Protein AF-A0A9R1C8V6-F1 (afdb_monomer)

Sequence (81 aa):
MFHFTERRIEAHVCICFIAYKVYKELQRLLPSYGIHMSVDKVLKIAKTIPTVYVKLPNDKIINKTLFLTDEQGQIKPLFDM

Solvent-accessible surface area (backbone atoms only — not comparable to full-atom values): 5030 Å² total; per-residue (Å²): 135,88,74,87,46,67,71,52,54,54,51,50,5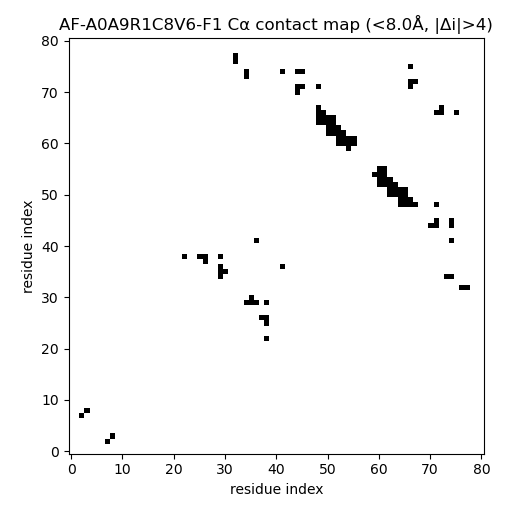2,52,52,50,51,53,53,49,49,55,53,51,52,51,54,63,46,34,60,78,72,72,35,93,68,54,61,70,58,51,53,57,45,57,73,66,53,52,71,49,77,45,77,44,97,82,75,47,75,48,76,46,77,49,70,86,46,70,72,40,54,66,53,44,75,77,72,78,114

pLDDT: mean 89.65, std 9.55, range [48.72, 97.62]

Radius of gyration: 18.57 Å; Cα contacts (8 Å, |Δi|>4): 54; chains: 1; bounding box: 44×36×44 Å

Organism: NCBI:txid2854755

Foldseek 3Di:
DDPPDVVVVVVVVVVVVVVVVVLVVVVVCCVVLVHPDHSVLLVVLVVVWDWDWDQDPVRDIDIDTDQPDVSSVSNVVVVVD

Mean predicted aligned error: 6.19 Å

Nearest PDB structures (foldseek):
  9b62-assembly1_A  TM=3.326E-01  e=2.275E-01  Homo sapiens
  5xoj-assembly1_C  TM=3.133E-01  e=1.054E+00  Saccharomyces cerevisiae S288C
  6ous-assembly1_F  TM=2.917E-01  e=4.275E+00  Human respiratory syncytial virus A2
  6ous-assembly2_J  TM=2.894E-01  e=7.286E+00  Human respiratory syncytial virus A2

Structure (mmCIF, N/CA/C/O backbone):
data_AF-A0A9R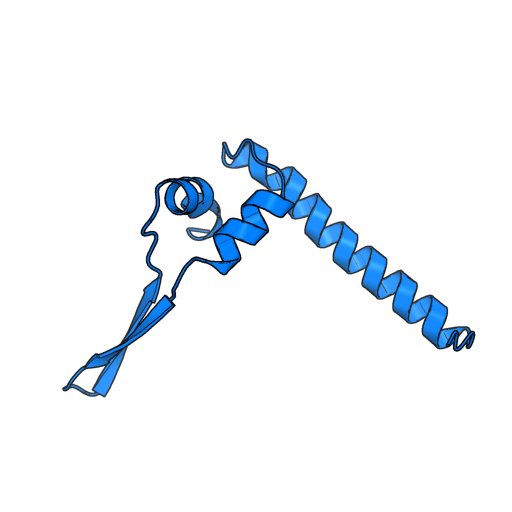1C8V6-F1
#
_entry.id   AF-A0A9R1C8V6-F1
#
loop_
_atom_site.group_PDB
_atom_site.id
_atom_site.type_symbol
_atom_site.label_atom_id
_atom_site.label_alt_id
_atom_site.label_comp_id
_atom_site.label_asym_id
_atom_site.label_entity_id
_atom_site.label_seq_id
_atom_site.pdbx_PDB_ins_code
_atom_site.Cartn_x
_atom_site.Cartn_y
_atom_site.Cartn_z
_atom_site.occupancy
_atom_site.B_iso_or_equiv
_atom_site.auth_seq_id
_atom_site.auth_comp_id
_atom_site.auth_asym_id
_atom_site.auth_atom_id
_atom_site.pdbx_PDB_model_num
ATOM 1 N N . MET A 1 1 ? 26.600 -6.971 -7.630 1.00 48.72 1 MET A N 1
ATOM 2 C CA . MET A 1 1 ? 26.962 -8.085 -8.531 1.00 48.72 1 MET A CA 1
ATOM 3 C C . MET A 1 1 ? 25.937 -8.114 -9.656 1.00 48.72 1 MET A C 1
ATOM 5 O O . MET A 1 1 ? 24.804 -8.515 -9.420 1.00 48.72 1 MET A O 1
ATOM 9 N N . PHE A 1 2 ? 26.266 -7.581 -10.832 1.00 55.34 2 PHE A N 1
ATOM 10 C CA . PHE A 1 2 ? 25.353 -7.624 -11.972 1.00 55.34 2 PHE A CA 1
ATOM 11 C C . PHE A 1 2 ? 25.525 -8.961 -12.699 1.00 55.34 2 PHE A C 1
ATOM 13 O O . PHE A 1 2 ? 26.610 -9.271 -13.182 1.00 55.34 2 PHE A O 1
ATOM 20 N N . HIS A 1 3 ? 24.460 -9.756 -12.767 1.00 52.56 3 HIS A N 1
ATOM 21 C CA . HIS A 1 3 ? 24.404 -10.944 -13.615 1.00 52.56 3 HIS A CA 1
ATOM 22 C C . HIS A 1 3 ? 23.654 -10.573 -14.899 1.00 52.56 3 HIS A C 1
ATOM 24 O O . HIS A 1 3 ? 22.429 -10.658 -14.959 1.00 52.56 3 HIS A O 1
ATOM 30 N N . PHE A 1 4 ? 24.400 -10.116 -15.906 1.00 64.50 4 PHE A N 1
ATOM 31 C CA . PHE A 1 4 ? 23.899 -9.599 -17.188 1.00 64.50 4 PHE A CA 1
ATOM 32 C C . PHE A 1 4 ? 23.492 -10.695 -18.186 1.00 64.50 4 PHE A C 1
ATOM 34 O O . PHE A 1 4 ? 23.793 -10.623 -19.371 1.00 64.50 4 PHE A O 1
ATOM 41 N N . THR A 1 5 ? 22.825 -11.749 -17.728 1.00 80.50 5 THR A N 1
ATOM 42 C CA . THR A 1 5 ? 22.194 -12.696 -18.657 1.00 80.50 5 THR A CA 1
ATOM 43 C C . THR A 1 5 ? 20.919 -12.061 -19.201 1.00 80.50 5 THR A C 1
ATOM 45 O O . THR A 1 5 ? 20.097 -11.625 -18.394 1.00 80.50 5 THR A O 1
ATOM 48 N N . GLU A 1 6 ? 20.724 -12.051 -20.521 1.00 84.94 6 GLU A N 1
ATOM 49 C CA . GLU A 1 6 ? 19.566 -11.429 -21.194 1.00 84.94 6 GLU A CA 1
ATOM 50 C C . GLU A 1 6 ? 18.231 -11.810 -20.537 1.00 84.94 6 GLU A C 1
ATOM 52 O O . GLU A 1 6 ? 17.435 -10.942 -20.185 1.00 84.94 6 GLU A O 1
ATOM 57 N N . ARG A 1 7 ? 18.063 -13.099 -20.208 1.00 86.50 7 ARG A N 1
ATOM 58 C CA . ARG A 1 7 ? 16.882 -13.623 -19.502 1.00 86.50 7 ARG A CA 1
ATOM 59 C C . ARG A 1 7 ? 16.587 -12.930 -18.165 1.00 86.50 7 ARG A C 1
ATOM 61 O O . ARG A 1 7 ? 15.428 -12.744 -17.810 1.00 86.50 7 ARG A O 1
ATOM 68 N N . ARG A 1 8 ? 17.614 -12.561 -17.389 1.00 87.69 8 ARG A N 1
ATOM 69 C CA . ARG A 1 8 ? 17.429 -11.859 -16.102 1.00 87.69 8 ARG A CA 1
ATOM 70 C C . ARG A 1 8 ? 17.083 -10.386 -16.296 1.00 87.69 8 ARG A C 1
ATOM 72 O O . ARG A 1 8 ? 16.334 -9.850 -15.486 1.00 87.69 8 ARG A O 1
ATOM 79 N N . ILE A 1 9 ? 17.611 -9.752 -17.343 1.00 89.56 9 ILE A N 1
ATOM 80 C CA . ILE A 1 9 ? 17.296 -8.359 -17.683 1.00 89.56 9 ILE A CA 1
ATOM 81 C C . ILE A 1 9 ? 15.826 -8.263 -18.094 1.00 89.56 9 ILE A C 1
ATOM 83 O O . ILE A 1 9 ? 15.090 -7.458 -17.531 1.00 89.56 9 ILE A O 1
ATOM 87 N N . GLU A 1 10 ? 15.383 -9.142 -18.992 1.00 90.06 10 GLU A N 1
ATOM 88 C CA . GLU A 1 10 ? 13.990 -9.209 -19.440 1.00 90.06 10 GLU A CA 1
ATOM 89 C C . GLU A 1 10 ? 13.027 -9.450 -18.268 1.00 90.06 10 GLU A C 1
ATOM 91 O O . GLU A 1 10 ? 12.070 -8.697 -18.079 1.00 90.06 10 GLU A O 1
ATOM 96 N N . ALA A 1 11 ? 13.324 -10.439 -17.416 1.00 93.12 11 ALA A N 1
ATOM 97 C CA . ALA A 1 11 ? 12.508 -10.729 -16.241 1.00 93.12 11 ALA A CA 1
ATOM 98 C C . ALA A 1 11 ? 12.444 -9.542 -15.263 1.00 93.12 11 ALA A C 1
ATOM 100 O O . ALA A 1 11 ? 11.368 -9.219 -14.760 1.00 93.12 11 ALA A O 1
ATOM 101 N N . HIS A 1 12 ? 13.571 -8.868 -15.006 1.00 90.94 12 HIS A N 1
ATOM 102 C CA . HIS A 1 12 ? 13.607 -7.699 -14.127 1.00 90.94 12 HIS A CA 1
ATOM 103 C C . HIS A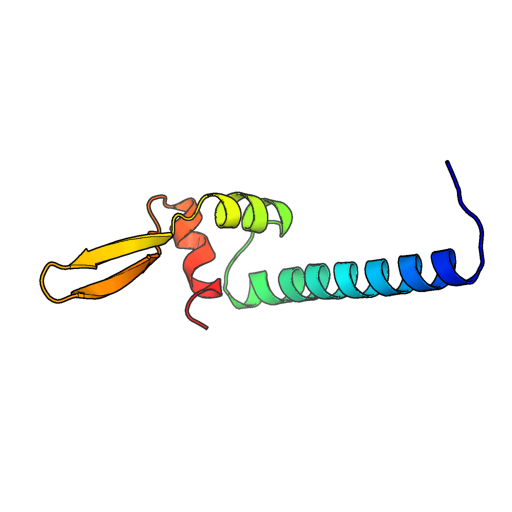 1 12 ? 12.769 -6.546 -14.685 1.00 90.94 12 HIS A C 1
ATOM 105 O O . HIS A 1 12 ? 11.959 -5.977 -13.958 1.00 90.94 12 HIS A O 1
ATOM 111 N N . VAL A 1 13 ? 12.912 -6.240 -15.977 1.00 93.88 13 VAL A N 1
ATOM 112 C CA . VAL A 1 13 ? 12.136 -5.196 -16.654 1.00 93.88 13 VAL A CA 1
ATOM 113 C C . VAL A 1 13 ? 10.639 -5.512 -16.594 1.00 93.88 13 VAL A C 1
ATOM 115 O O . VAL A 1 13 ? 9.855 -4.643 -16.217 1.00 93.88 13 VAL A O 1
ATOM 118 N N . CYS A 1 14 ? 10.243 -6.758 -16.863 1.00 95.12 14 CYS A N 1
ATOM 119 C CA . CYS A 1 14 ? 8.851 -7.201 -16.768 1.00 95.12 14 CYS A CA 1
ATOM 120 C C . CYS A 1 14 ? 8.275 -7.007 -15.353 1.00 95.12 14 CYS A C 1
ATOM 122 O O . CYS A 1 14 ? 7.230 -6.375 -15.186 1.00 95.12 14 CYS A O 1
ATOM 124 N N . ILE A 1 15 ? 8.988 -7.464 -14.317 1.00 96.31 15 ILE A N 1
ATOM 125 C CA . ILE A 1 15 ? 8.561 -7.305 -12.917 1.00 96.31 15 ILE A CA 1
ATOM 126 C C . ILE A 1 15 ? 8.476 -5.820 -12.536 1.00 96.31 15 ILE A C 1
ATOM 128 O O . ILE A 1 15 ? 7.502 -5.406 -11.906 1.00 96.31 15 ILE A O 1
ATOM 132 N N . CYS A 1 16 ? 9.449 -5.004 -12.948 1.00 96.12 16 CYS A N 1
ATOM 133 C CA . CYS A 1 16 ? 9.453 -3.563 -12.701 1.00 96.12 16 CYS A CA 1
ATOM 134 C C . CYS A 1 16 ? 8.267 -2.858 -13.370 1.00 96.12 16 CYS A C 1
ATOM 136 O O . CYS A 1 16 ? 7.623 -2.026 -12.731 1.00 96.12 16 CYS A O 1
ATOM 138 N N . PHE A 1 17 ? 7.921 -3.213 -14.611 1.00 97.25 17 PHE A N 1
ATOM 139 C CA . PHE A 1 17 ? 6.745 -2.666 -15.291 1.00 97.25 17 PHE A CA 1
ATOM 140 C C . PHE A 1 17 ? 5.444 -3.033 -14.578 1.00 97.25 17 PHE A C 1
ATOM 142 O O . PHE A 1 17 ? 4.588 -2.167 -14.394 1.00 97.25 17 PHE A O 1
ATOM 149 N N . ILE A 1 18 ? 5.299 -4.284 -14.132 1.00 97.62 18 ILE A N 1
ATOM 150 C CA . ILE A 1 18 ? 4.115 -4.725 -13.382 1.00 97.62 18 ILE A CA 1
ATOM 151 C C . ILE A 1 18 ? 4.020 -3.975 -12.050 1.00 97.62 18 ILE A C 1
ATOM 153 O O . ILE A 1 18 ? 2.964 -3.426 -11.732 1.00 97.62 18 ILE A O 1
ATOM 157 N N . ALA A 1 19 ? 5.118 -3.894 -11.295 1.00 96.94 19 ALA A N 1
ATOM 158 C CA . ALA A 1 19 ? 5.161 -3.169 -10.028 1.00 96.94 19 ALA A CA 1
ATOM 159 C C . ALA A 1 19 ? 4.807 -1.684 -10.212 1.00 96.94 19 ALA A C 1
ATOM 161 O O . ALA A 1 19 ? 3.992 -1.140 -9.464 1.00 96.94 19 ALA A O 1
ATOM 162 N N . TYR A 1 20 ? 5.356 -1.042 -11.248 1.00 97.25 20 TYR A N 1
ATOM 163 C CA . TYR A 1 20 ? 5.052 0.349 -11.567 1.00 97.25 20 TYR A CA 1
ATOM 164 C C . TYR A 1 20 ? 3.590 0.537 -11.977 1.00 97.25 20 TYR A C 1
ATOM 166 O O . TYR A 1 20 ? 2.942 1.466 -11.502 1.00 97.25 20 TYR A O 1
ATOM 174 N N . LYS A 1 21 ? 3.029 -0.371 -12.786 1.00 97.62 21 LYS A N 1
ATOM 175 C CA . LYS A 1 21 ? 1.607 -0.345 -13.148 1.00 97.62 21 LYS A CA 1
ATOM 176 C C . LYS A 1 21 ? 0.722 -0.381 -11.902 1.00 97.62 21 LYS A C 1
ATOM 178 O O . LYS A 1 21 ? -0.160 0.460 -11.774 1.00 97.62 21 LYS A O 1
ATOM 183 N N . VAL A 1 22 ? 0.965 -1.313 -10.977 1.00 96.50 22 VAL A N 1
ATOM 184 C CA . VAL A 1 22 ? 0.184 -1.428 -9.730 1.00 96.50 22 VAL A CA 1
ATOM 185 C C . VAL A 1 22 ? 0.278 -0.142 -8.905 1.00 96.50 22 VAL A C 1
ATOM 187 O O . VAL A 1 22 ? -0.745 0.372 -8.455 1.00 96.50 22 VAL A O 1
ATOM 190 N N . TYR A 1 23 ? 1.479 0.427 -8.764 1.00 96.81 23 TYR A N 1
ATOM 191 C CA . TYR A 1 23 ? 1.676 1.696 -8.059 1.00 96.81 23 TYR A CA 1
ATOM 192 C C . TYR A 1 23 ? 0.903 2.853 -8.714 1.00 96.81 23 TYR A C 1
ATOM 194 O O . TYR A 1 23 ? 0.244 3.632 -8.023 1.00 96.81 23 TYR A O 1
ATOM 202 N N . LYS A 1 24 ? 0.957 2.976 -10.046 1.00 96.50 24 LYS A N 1
ATOM 203 C CA . LYS A 1 24 ? 0.294 4.067 -10.780 1.00 96.50 24 LYS A CA 1
ATOM 204 C C . LYS A 1 24 ? -1.223 3.909 -10.828 1.00 96.50 24 LYS A C 1
ATOM 206 O O . LYS A 1 24 ? -1.919 4.917 -10.740 1.00 96.50 24 LYS A O 1
ATOM 211 N N . GLU A 1 25 ? -1.741 2.686 -10.890 1.00 95.94 25 GLU A N 1
ATOM 212 C CA . GLU A 1 25 ? -3.179 2.440 -10.749 1.00 95.94 25 GLU A CA 1
ATOM 213 C C . GLU A 1 25 ? -3.674 2.828 -9.358 1.00 95.94 25 GLU A C 1
ATOM 215 O O . GLU A 1 25 ? -4.676 3.531 -9.249 1.00 95.94 25 GLU A O 1
ATOM 220 N N . LEU A 1 26 ? -2.935 2.478 -8.300 1.00 94.81 26 LEU A N 1
ATOM 221 C CA . LEU A 1 26 ? -3.261 2.945 -6.955 1.00 94.81 26 LEU A CA 1
ATOM 222 C C . LEU A 1 26 ? -3.262 4.479 -6.901 1.00 94.81 26 LEU A C 1
ATOM 224 O O . LEU A 1 26 ? -4.241 5.062 -6.450 1.00 94.81 26 LEU A O 1
ATOM 228 N N . GLN A 1 27 ? -2.235 5.140 -7.448 1.00 95.88 27 GLN A N 1
ATOM 229 C CA . GLN A 1 27 ? -2.176 6.606 -7.534 1.00 95.88 27 GLN A CA 1
ATOM 230 C C . GLN A 1 27 ? -3.401 7.213 -8.238 1.00 95.88 27 GLN A C 1
ATOM 232 O O . GLN A 1 27 ? -3.899 8.249 -7.806 1.00 95.88 27 GLN A O 1
ATOM 237 N N . ARG A 1 28 ? -3.883 6.583 -9.315 1.00 95.12 28 ARG A N 1
ATOM 238 C CA . ARG A 1 28 ? -5.071 7.015 -10.067 1.00 95.12 28 ARG A CA 1
ATOM 239 C C . ARG A 1 28 ? -6.363 6.835 -9.263 1.00 95.12 28 ARG A C 1
ATOM 241 O O . ARG A 1 28 ? -7.280 7.642 -9.405 1.00 95.12 28 ARG A O 1
ATOM 248 N N . LEU A 1 29 ? -6.448 5.793 -8.435 1.00 94.12 29 LEU A N 1
ATOM 249 C CA . LEU A 1 29 ? -7.624 5.505 -7.615 1.00 94.12 29 LEU A CA 1
ATOM 250 C C . LEU A 1 29 ? -7.768 6.468 -6.433 1.00 94.12 29 LEU A C 1
ATOM 252 O O . LEU A 1 29 ? -8.886 6.901 -6.173 1.00 94.12 29 LEU A O 1
ATOM 256 N N . LEU A 1 30 ? -6.680 6.859 -5.756 1.00 93.69 30 LEU A N 1
ATOM 257 C CA . LEU A 1 30 ? -6.754 7.666 -4.522 1.00 93.69 30 LEU A CA 1
ATOM 258 C C . LEU A 1 30 ? -7.665 8.912 -4.627 1.00 93.69 30 LEU A C 1
ATOM 260 O O . LEU A 1 30 ? -8.543 9.056 -3.774 1.00 93.69 30 LEU A O 1
ATOM 264 N N . PRO A 1 31 ? -7.574 9.763 -5.671 1.00 92.62 31 PRO A N 1
ATOM 265 C CA . PRO A 1 31 ? -8.460 10.920 -5.806 1.00 92.62 31 PRO A CA 1
ATOM 266 C C . PRO A 1 31 ? -9.934 10.543 -5.997 1.00 92.62 31 PRO A C 1
ATOM 268 O O . PRO A 1 31 ? -10.808 11.267 -5.533 1.00 92.62 31 PRO A O 1
ATOM 271 N N . SER A 1 32 ? -10.214 9.404 -6.641 1.00 91.44 32 SER A N 1
ATOM 272 C CA . SER A 1 32 ? -11.586 8.910 -6.850 1.00 91.44 32 SER A CA 1
ATOM 273 C C . SER A 1 32 ? -12.253 8.503 -5.531 1.00 91.44 32 SER A C 1
ATOM 275 O O . SER A 1 32 ? -13.472 8.565 -5.416 1.00 91.44 32 SER A O 1
ATOM 277 N N . TYR A 1 33 ? -11.450 8.143 -4.527 1.00 89.38 33 TYR A N 1
ATOM 278 C CA . TYR A 1 33 ? -11.892 7.841 -3.164 1.00 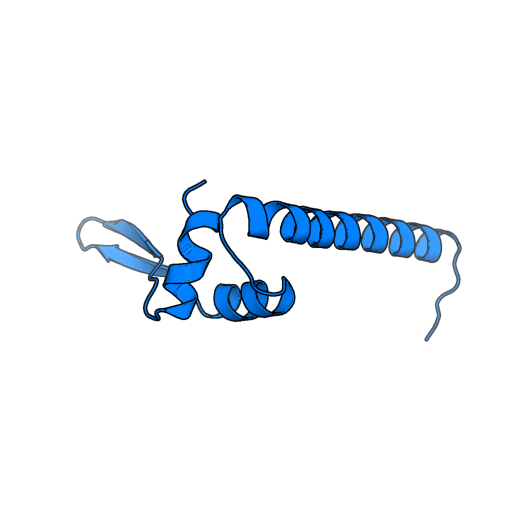89.38 33 TYR A CA 1
ATOM 279 C C . TYR A 1 33 ? -11.807 9.049 -2.213 1.00 89.38 33 TYR A C 1
ATOM 281 O O . TYR A 1 33 ? -11.981 8.889 -1.008 1.00 89.38 33 TYR A O 1
ATOM 289 N N . GLY A 1 34 ? -11.516 10.256 -2.718 1.00 90.69 34 GLY A N 1
ATOM 290 C CA . GLY A 1 34 ? -11.352 11.459 -1.889 1.00 90.69 34 GLY A CA 1
ATOM 291 C C . GLY A 1 34 ? -10.075 11.464 -1.038 1.00 90.69 34 GLY A C 1
ATOM 292 O O . GLY A 1 34 ? -9.961 12.226 -0.079 1.00 90.69 34 GLY A O 1
ATOM 293 N N . ILE A 1 35 ? -9.102 10.613 -1.372 1.00 92.62 35 ILE A N 1
ATOM 294 C CA . ILE A 1 35 ? -7.848 10.466 -0.637 1.00 92.62 35 ILE A CA 1
ATOM 295 C C . ILE A 1 35 ? -6.781 11.353 -1.292 1.00 92.62 35 ILE A C 1
ATOM 297 O O . ILE A 1 35 ? -6.226 11.030 -2.343 1.00 92.62 35 ILE A O 1
ATOM 301 N N . HIS A 1 36 ? -6.453 12.475 -0.649 1.00 89.88 36 HIS A N 1
ATOM 302 C CA . HIS A 1 36 ? -5.457 13.445 -1.128 1.00 89.88 36 HIS A CA 1
ATOM 303 C C . HIS A 1 36 ? -4.083 13.253 -0.468 1.00 89.88 36 HIS A C 1
ATOM 305 O O . HIS A 1 36 ? -3.499 14.182 0.086 1.00 89.88 36 HIS A O 1
ATOM 311 N N . MET A 1 37 ? -3.558 12.029 -0.497 1.00 91.88 37 MET A N 1
ATOM 312 C CA . MET A 1 37 ? -2.225 11.703 0.026 1.00 91.88 37 MET A CA 1
ATOM 313 C C . MET A 1 37 ? -1.396 10.943 -1.008 1.00 91.88 37 MET A C 1
ATOM 315 O O . MET A 1 37 ? -1.931 10.363 -1.951 1.00 91.88 37 MET A O 1
ATOM 319 N N . SER A 1 38 ? -0.070 10.965 -0.850 1.00 94.94 38 SER A N 1
ATOM 320 C CA . SER A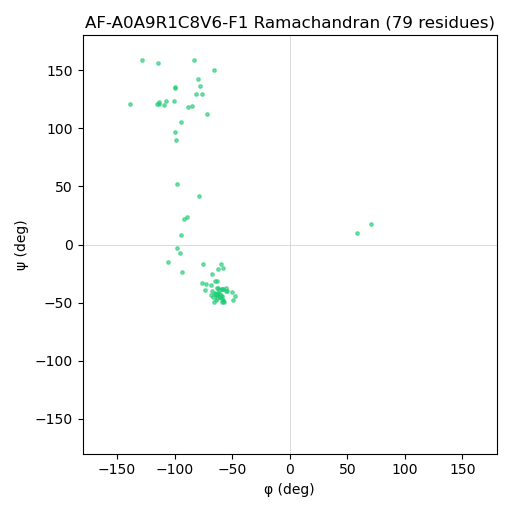 1 38 ? 0.818 10.185 -1.710 1.00 94.94 38 SER A CA 1
ATOM 321 C C . SER A 1 38 ? 0.607 8.687 -1.492 1.00 94.94 38 SER A C 1
ATOM 323 O O . SER A 1 38 ? 0.296 8.244 -0.384 1.00 94.94 38 SER A O 1
ATOM 325 N N . VAL A 1 39 ? 0.837 7.896 -2.543 1.00 95.38 39 VAL A N 1
ATOM 326 C CA . VAL A 1 39 ? 0.774 6.429 -2.466 1.00 95.38 39 VAL A CA 1
ATOM 327 C C . VAL A 1 39 ? 1.691 5.901 -1.363 1.00 95.38 39 VAL A C 1
ATOM 329 O O . VAL A 1 39 ? 1.291 5.034 -0.595 1.00 95.38 39 VAL A O 1
ATOM 332 N N . ASP A 1 40 ? 2.886 6.473 -1.209 1.00 95.38 40 ASP A N 1
ATOM 333 C CA . ASP A 1 40 ? 3.828 6.065 -0.164 1.00 95.38 40 ASP A CA 1
ATOM 334 C C . ASP A 1 40 ? 3.288 6.319 1.249 1.00 95.38 40 ASP A C 1
ATOM 336 O O . ASP A 1 40 ? 3.478 5.487 2.141 1.00 95.38 40 ASP A O 1
ATOM 340 N N . LYS A 1 41 ? 2.562 7.431 1.460 1.00 95.06 41 LYS A N 1
ATOM 341 C CA . LYS A 1 41 ? 1.895 7.707 2.739 1.00 95.06 41 LYS A CA 1
ATOM 342 C C . LYS A 1 41 ? 0.773 6.696 2.992 1.00 95.06 41 LYS A C 1
ATOM 344 O O . LYS A 1 41 ? 0.727 6.126 4.080 1.00 95.06 41 LYS A O 1
ATOM 349 N N . VAL A 1 42 ? -0.060 6.410 1.988 1.00 94.88 42 VAL A N 1
ATOM 350 C CA . VAL A 1 42 ? -1.126 5.392 2.081 1.00 94.88 42 VAL A CA 1
ATOM 351 C C . VAL A 1 42 ? -0.545 4.027 2.432 1.00 94.88 42 VAL A C 1
ATOM 353 O O . VAL A 1 42 ? -1.010 3.389 3.369 1.00 94.88 42 VAL A O 1
ATOM 356 N N . LEU A 1 43 ? 0.512 3.594 1.741 1.00 94.25 43 LEU A N 1
ATOM 357 C CA . LEU A 1 43 ? 1.175 2.316 2.002 1.00 94.25 43 LEU A CA 1
ATOM 358 C C . LEU A 1 43 ? 1.773 2.256 3.411 1.00 94.25 43 LEU A C 1
ATOM 360 O O . LEU A 1 43 ? 1.730 1.208 4.054 1.00 94.25 43 LEU A O 1
ATOM 364 N N . LYS A 1 44 ? 2.326 3.367 3.911 1.00 95.38 44 LYS A N 1
ATOM 365 C CA . LYS A 1 44 ? 2.847 3.448 5.279 1.00 95.38 44 LYS A CA 1
ATOM 366 C C . LYS A 1 44 ? 1.735 3.291 6.315 1.00 95.38 44 LYS A C 1
ATOM 368 O O . LYS A 1 44 ? 1.938 2.561 7.277 1.00 95.38 44 LYS A O 1
ATOM 373 N N . ILE A 1 45 ? 0.580 3.924 6.109 1.00 94.06 45 ILE A N 1
ATOM 374 C CA . ILE A 1 45 ? -0.587 3.789 6.994 1.00 94.06 45 ILE A CA 1
ATOM 375 C C . ILE A 1 45 ? -1.176 2.376 6.885 1.00 94.06 45 ILE A C 1
ATOM 377 O O . ILE A 1 45 ? -1.449 1.747 7.899 1.00 94.06 45 ILE A O 1
ATOM 381 N N . ALA A 1 46 ? -1.304 1.825 5.677 1.00 93.06 46 ALA A N 1
ATOM 382 C CA . ALA A 1 46 ? -1.845 0.484 5.463 1.00 93.06 46 ALA A CA 1
ATOM 383 C C . ALA A 1 46 ? -1.040 -0.595 6.205 1.00 93.06 46 ALA A C 1
ATOM 385 O O . ALA A 1 46 ? -1.618 -1.503 6.795 1.00 93.06 46 ALA A O 1
ATOM 386 N N . LYS A 1 47 ? 0.293 -0.457 6.253 1.00 93.44 47 LYS A N 1
ATOM 387 C CA . LYS A 1 47 ? 1.180 -1.349 7.019 1.00 93.44 47 LYS A CA 1
ATOM 388 C C . LYS A 1 47 ? 0.930 -1.334 8.530 1.00 93.44 47 LYS A C 1
ATOM 390 O O . LYS A 1 47 ? 1.353 -2.270 9.200 1.00 93.44 47 LYS A O 1
ATOM 395 N N . THR A 1 48 ? 0.304 -0.290 9.075 1.00 93.81 48 THR A N 1
ATOM 396 C CA . THR A 1 48 ? 0.036 -0.181 10.517 1.00 93.81 48 THR A CA 1
ATOM 397 C C . THR A 1 48 ? -1.351 -0.666 10.911 1.00 93.81 48 THR A C 1
ATOM 399 O O . THR A 1 48 ? -1.607 -0.747 12.107 1.00 93.81 48 THR A O 1
ATOM 402 N N . ILE A 1 49 ? -2.237 -0.986 9.957 1.00 93.62 49 ILE A N 1
ATOM 403 C CA . ILE A 1 49 ? -3.592 -1.475 10.243 1.00 93.62 49 ILE A CA 1
ATOM 404 C C . ILE A 1 49 ? -3.503 -2.913 10.774 1.00 93.62 49 ILE A C 1
ATOM 406 O O . ILE A 1 49 ? -3.149 -3.824 10.018 1.00 93.62 49 ILE A O 1
ATOM 410 N N . PRO A 1 50 ? -3.836 -3.166 12.053 1.00 91.50 50 PRO A N 1
ATOM 411 C CA . PRO A 1 50 ? -3.840 -4.517 12.579 1.00 91.50 50 PRO A CA 1
ATOM 412 C C . PRO A 1 50 ? -5.113 -5.263 12.161 1.00 91.50 50 PRO A C 1
ATOM 414 O O . PRO A 1 50 ? -6.223 -4.724 12.162 1.00 91.50 50 PRO A O 1
ATOM 417 N N . THR A 1 51 ? -4.956 -6.553 11.870 1.00 91.50 51 THR A N 1
ATOM 418 C CA . THR A 1 51 ? -6.071 -7.501 11.782 1.00 91.50 51 THR A CA 1
ATOM 419 C C . THR A 1 51 ? -5.934 -8.503 12.915 1.00 91.50 51 THR A C 1
ATOM 421 O O . THR A 1 51 ? -4.915 -9.184 13.028 1.00 91.50 51 THR A O 1
ATOM 424 N N . VAL A 1 52 ? -6.947 -8.566 13.775 1.00 91.75 52 VAL A N 1
ATOM 425 C CA . VAL A 1 52 ? -6.966 -9.440 14.948 1.00 91.75 52 VAL A CA 1
ATOM 426 C C . VAL A 1 52 ? -7.789 -10.680 14.635 1.00 91.75 52 VAL A C 1
ATOM 428 O O . VAL A 1 52 ? -8.894 -10.576 14.104 1.00 91.75 52 VAL A O 1
ATOM 431 N N . TYR A 1 53 ? -7.257 -11.844 15.000 1.00 91.62 53 TYR A N 1
ATOM 432 C CA . TYR A 1 53 ? -7.939 -13.131 14.913 1.00 91.62 53 TYR A CA 1
ATOM 433 C C . TYR A 1 53 ? -8.275 -13.599 16.324 1.00 91.62 53 TYR A C 1
ATOM 435 O O . TYR A 1 53 ? -7.386 -13.774 17.155 1.00 91.62 53 TYR A O 1
ATOM 443 N N . VAL A 1 54 ? -9.559 -13.793 16.598 1.00 91.12 54 VAL A N 1
ATOM 444 C CA . VAL A 1 54 ? -10.055 -14.255 17.893 1.00 91.12 54 VAL A CA 1
ATOM 445 C C . VAL A 1 54 ? -10.702 -15.614 17.702 1.00 91.12 54 VAL A C 1
ATOM 447 O O . VAL A 1 54 ? -11.659 -15.750 16.941 1.00 91.12 54 VAL A O 1
ATOM 450 N N . LYS A 1 55 ? -10.187 -16.623 18.406 1.00 92.31 55 LYS A N 1
ATOM 451 C CA . LYS A 1 55 ? -10.828 -17.934 18.505 1.00 92.31 55 LYS A CA 1
ATOM 452 C C . LYS A 1 55 ? -11.805 -17.911 19.679 1.00 92.31 55 LYS A C 1
ATOM 454 O O . LYS A 1 55 ? -11.396 -17.690 20.816 1.00 92.31 55 LYS A O 1
ATOM 459 N N . LEU A 1 56 ? -13.088 -18.108 19.402 1.00 91.19 56 LEU A N 1
ATOM 460 C CA . LEU A 1 56 ? -14.125 -18.170 20.425 1.00 91.19 56 LEU A CA 1
ATOM 461 C C . LEU A 1 56 ? -14.198 -19.577 21.043 1.00 91.19 56 LEU A C 1
ATOM 463 O O . LEU A 1 56 ? -13.809 -20.554 20.400 1.00 91.19 56 LEU A O 1
ATOM 467 N N . PRO A 1 57 ? -14.768 -19.706 22.257 1.00 88.50 57 PRO A N 1
ATOM 468 C CA . PRO A 1 57 ? -14.963 -20.999 22.923 1.00 88.50 57 PRO A CA 1
ATOM 469 C C . PRO A 1 57 ? -15.844 -21.995 22.153 1.00 88.50 57 PRO A C 1
ATOM 471 O O . PRO A 1 57 ? -15.828 -23.181 22.448 1.00 88.50 57 PRO A O 1
ATOM 474 N N . ASN A 1 58 ? -16.611 -21.526 21.167 1.00 90.69 58 ASN A N 1
ATOM 475 C CA . ASN A 1 58 ? -17.443 -22.348 20.283 1.00 90.69 58 ASN A CA 1
ATOM 476 C C . ASN A 1 58 ? -16.712 -22.777 18.992 1.00 90.69 58 ASN A C 1
ATOM 478 O O . ASN A 1 58 ? -17.367 -23.025 17.982 1.00 90.69 58 ASN A O 1
ATOM 482 N N . ASP A 1 59 ? -15.374 -22.767 19.005 1.00 85.75 59 ASP A N 1
ATOM 483 C CA . ASP A 1 59 ? -14.480 -23.032 17.867 1.00 85.75 59 ASP A CA 1
ATOM 484 C C . ASP A 1 59 ? -14.654 -22.107 16.646 1.00 85.75 59 ASP A C 1
ATOM 486 O O . ASP A 1 59 ? -14.024 -22.316 15.608 1.00 85.75 59 ASP A O 1
ATOM 490 N N . LYS A 1 60 ? -15.432 -21.022 16.752 1.00 88.81 60 LYS A N 1
ATOM 491 C CA . LYS A 1 60 ? -15.518 -20.017 15.684 1.00 88.81 60 LYS A CA 1
ATOM 492 C C . LYS A 1 60 ? -14.301 -19.100 15.711 1.00 88.81 60 LYS A C 1
ATOM 494 O O . LYS A 1 60 ? -13.907 -18.608 16.766 1.00 88.81 60 LYS A O 1
ATOM 499 N N . ILE A 1 61 ? -13.743 -18.815 14.538 1.00 88.62 61 ILE A N 1
ATOM 500 C CA . ILE A 1 61 ? -12.686 -17.815 14.365 1.00 88.62 61 ILE A CA 1
ATOM 501 C C . ILE A 1 61 ? -13.333 -16.543 13.826 1.00 88.62 61 ILE A C 1
ATOM 503 O O . ILE A 1 61 ? -13.984 -16.570 12.785 1.00 88.62 61 ILE A O 1
ATOM 507 N N . ILE A 1 62 ? -13.156 -15.436 14.539 1.00 89.00 62 ILE A N 1
ATOM 508 C CA . ILE A 1 62 ? -13.561 -14.104 14.093 1.00 89.00 62 ILE A CA 1
ATOM 509 C C . ILE A 1 62 ? -12.297 -13.338 13.738 1.00 89.00 62 ILE A C 1
ATOM 511 O O . ILE A 1 62 ? -11.406 -13.181 14.572 1.00 89.00 62 ILE A O 1
ATOM 515 N N . ASN A 1 63 ? -12.223 -12.846 12.509 1.00 90.38 63 ASN A N 1
ATOM 516 C CA . ASN A 1 63 ? -11.226 -11.878 12.091 1.00 90.38 63 ASN A CA 1
ATOM 517 C C . ASN A 1 63 ? -11.845 -10.478 12.101 1.00 90.38 63 ASN A C 1
ATOM 519 O O . ASN A 1 63 ? -12.971 -10.267 11.653 1.00 90.38 63 ASN A O 1
ATOM 523 N N . LYS A 1 64 ? -11.116 -9.503 12.639 1.00 87.88 64 LYS A N 1
ATOM 524 C CA . LYS A 1 64 ? -11.545 -8.107 12.611 1.00 87.88 64 LYS A CA 1
ATOM 525 C C . LYS A 1 64 ? -10.366 -7.200 12.311 1.00 87.88 64 LYS A C 1
ATOM 527 O O . LYS A 1 64 ? -9.382 -7.182 13.049 1.00 87.88 64 LYS A O 1
ATOM 532 N N . THR A 1 65 ? -10.483 -6.448 11.225 1.00 90.06 65 THR A N 1
ATOM 533 C CA . THR A 1 65 ? -9.554 -5.374 10.873 1.00 90.06 65 THR A CA 1
ATOM 534 C C . THR A 1 65 ? -9.932 -4.126 11.661 1.00 90.06 65 THR A C 1
ATOM 536 O O . THR A 1 65 ? -11.107 -3.754 11.716 1.00 90.06 65 THR A O 1
ATOM 539 N N . LEU A 1 66 ? -8.957 -3.514 12.330 1.00 89.81 66 LEU A N 1
ATOM 540 C CA . LEU A 1 66 ? -9.190 -2.384 13.226 1.00 89.81 66 LEU A CA 1
ATOM 541 C C . LEU A 1 66 ? -8.547 -1.124 12.648 1.00 89.81 66 LEU A C 1
ATOM 543 O O . LEU A 1 66 ? -7.341 -1.081 12.439 1.00 89.81 66 LEU A O 1
ATOM 547 N N . PHE A 1 67 ? -9.354 -0.086 12.444 1.00 91.69 67 PHE A N 1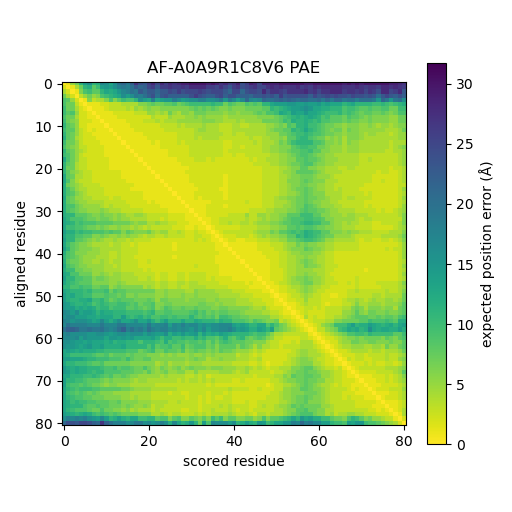
ATOM 548 C CA . PHE A 1 67 ? -8.885 1.254 12.098 1.00 91.69 67 PHE A CA 1
ATOM 549 C C . PHE A 1 67 ? -8.898 2.083 13.385 1.00 91.69 67 PHE A C 1
ATOM 551 O O . PHE A 1 67 ? -9.955 2.524 13.830 1.00 91.69 67 PHE A O 1
ATOM 558 N N . LEU A 1 68 ? -7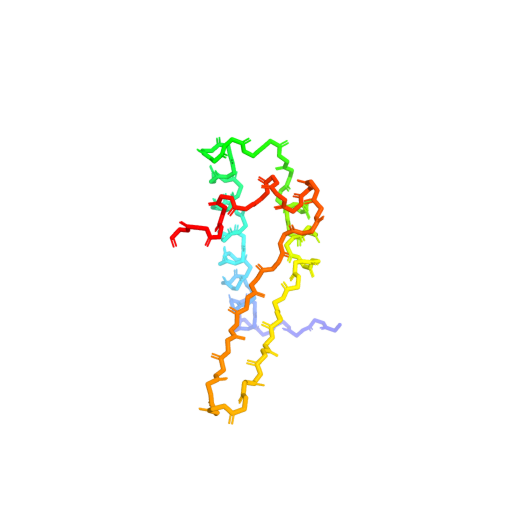.743 2.182 14.039 1.00 90.31 68 LEU A N 1
ATOM 559 C CA . LEU A 1 68 ? -7.589 2.747 15.383 1.00 90.31 68 LEU A CA 1
ATOM 560 C C . LEU A 1 68 ? -7.232 4.236 15.370 1.00 90.31 68 LEU A C 1
ATOM 562 O O . LEU A 1 68 ? -7.471 4.921 16.359 1.00 90.31 68 LEU A O 1
ATOM 566 N N . THR A 1 69 ? -6.639 4.727 14.280 1.00 91.88 69 THR A N 1
ATOM 567 C CA . THR A 1 69 ? -6.216 6.128 14.142 1.00 91.88 69 THR A CA 1
ATOM 568 C C . THR A 1 69 ? -7.003 6.846 13.051 1.00 91.88 69 THR A C 1
ATOM 570 O O . THR A 1 69 ? -7.475 6.221 12.099 1.00 91.88 69 THR A O 1
ATOM 573 N N . ASP A 1 70 ? -7.087 8.175 13.142 1.00 90.06 70 ASP A N 1
ATOM 574 C CA . ASP A 1 70 ?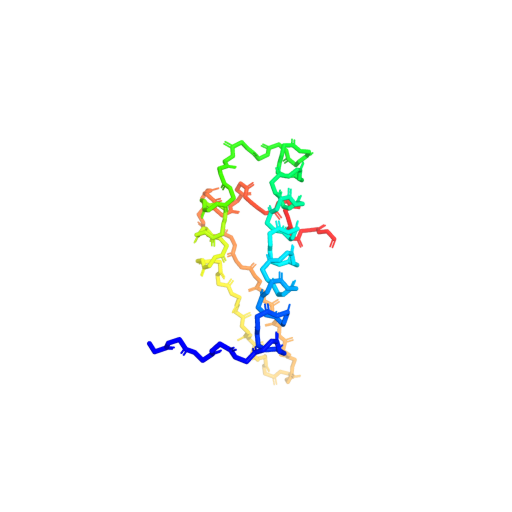 -7.750 8.999 12.122 1.00 90.06 70 ASP A CA 1
ATOM 575 C C . ASP A 1 70 ? -7.111 8.818 10.738 1.00 90.06 70 ASP A C 1
ATOM 577 O O . ASP A 1 70 ? -7.815 8.710 9.736 1.00 90.06 70 ASP A O 1
ATOM 581 N N . GLU A 1 71 ? -5.779 8.690 10.675 1.00 90.12 71 GLU A N 1
ATOM 582 C CA . GLU A 1 71 ? -5.063 8.412 9.422 1.00 90.12 71 GLU A CA 1
ATOM 583 C C . GLU A 1 71 ? -5.478 7.068 8.802 1.00 90.12 71 GLU A C 1
ATOM 585 O O . GLU A 1 71 ? -5.630 6.968 7.585 1.00 90.12 71 GLU A O 1
ATOM 590 N N . GLN A 1 72 ? -5.700 6.036 9.624 1.00 92.50 72 GLN A N 1
ATOM 591 C CA . GLN A 1 72 ? -6.225 4.750 9.158 1.00 92.50 72 GLN A CA 1
ATOM 592 C C . GLN A 1 72 ? -7.674 4.894 8.677 1.00 92.50 72 GLN A C 1
ATOM 594 O O . GLN A 1 72 ? -8.031 4.347 7.633 1.00 92.50 72 GLN A O 1
ATOM 599 N N . GLY A 1 73 ? -8.492 5.679 9.383 1.00 90.00 73 GLY A N 1
ATOM 600 C CA . GLY A 1 73 ? -9.859 6.006 8.976 1.00 90.00 73 GLY A CA 1
ATOM 601 C C . GLY A 1 73 ? -9.932 6.675 7.600 1.00 90.00 73 GLY A C 1
ATOM 602 O O . GLY A 1 73 ? -10.805 6.335 6.805 1.00 90.00 73 GLY A O 1
ATOM 603 N N . GLN A 1 74 ? -8.977 7.550 7.273 1.00 91.00 74 GLN A N 1
ATOM 604 C CA . GLN A 1 74 ? -8.904 8.210 5.962 1.00 91.00 74 GLN A CA 1
ATOM 605 C C . GLN A 1 74 ? -8.687 7.235 4.798 1.00 91.00 74 GLN A C 1
ATOM 607 O O . GLN A 1 74 ? -9.154 7.503 3.694 1.00 91.00 74 GLN A O 1
ATOM 612 N N . ILE A 1 75 ? -7.990 6.115 5.019 1.00 92.12 75 ILE A N 1
ATOM 613 C CA . ILE A 1 75 ? -7.726 5.112 3.972 1.00 92.12 75 ILE A CA 1
ATOM 614 C C . ILE A 1 75 ? -8.698 3.929 3.999 1.00 92.12 75 IL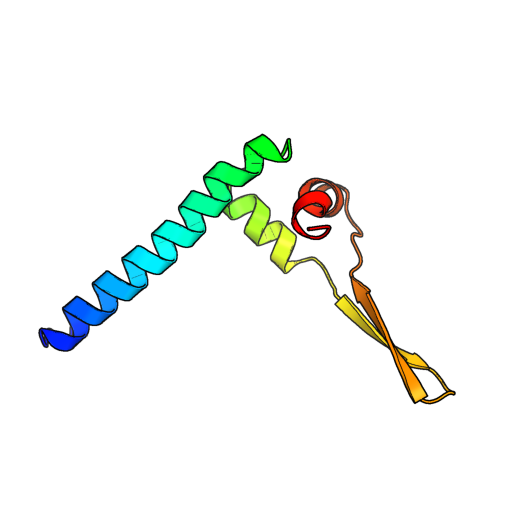E A C 1
ATOM 616 O O . ILE A 1 75 ? -8.632 3.068 3.123 1.00 92.12 75 ILE A O 1
ATOM 620 N N . LYS A 1 76 ? -9.620 3.894 4.967 1.00 90.69 76 LYS A N 1
ATOM 621 C CA . LYS A 1 76 ? -10.658 2.866 5.095 1.00 90.69 76 LYS A CA 1
ATOM 622 C C . LYS A 1 76 ? -11.457 2.612 3.802 1.00 90.69 76 LYS A C 1
ATOM 624 O O . LYS A 1 76 ? -11.648 1.438 3.493 1.00 90.69 76 LYS A O 1
ATOM 629 N N . PRO A 1 77 ? -11.842 3.629 2.997 1.00 90.44 77 PRO A N 1
ATOM 630 C CA . PRO A 1 77 ? -12.595 3.404 1.758 1.00 90.44 77 PRO A CA 1
ATOM 631 C C . PRO A 1 77 ? -11.905 2.480 0.741 1.00 90.44 77 PRO A C 1
ATOM 633 O O . PRO A 1 77 ? -12.575 1.931 -0.124 1.00 90.44 77 PRO A O 1
ATOM 636 N N . LEU A 1 78 ? -10.583 2.290 0.840 1.00 88.62 78 LEU A N 1
ATOM 637 C CA . LEU A 1 78 ? -9.831 1.370 -0.022 1.00 88.62 78 LEU A CA 1
ATOM 638 C C . LEU A 1 78 ? -10.036 -0.113 0.335 1.00 88.62 78 LEU A C 1
ATOM 640 O O . LEU A 1 78 ? -9.678 -0.973 -0.464 1.00 88.62 78 LEU A O 1
ATOM 644 N N . PHE A 1 79 ? -10.555 -0.414 1.529 1.00 85.00 79 PHE A N 1
ATOM 645 C CA . PHE A 1 79 ? -10.719 -1.778 2.049 1.00 85.00 79 PHE A CA 1
ATOM 646 C C . PHE A 1 79 ? -12.171 -2.270 2.030 1.00 85.00 79 PHE A C 1
ATOM 648 O O . PHE A 1 79 ? -12.392 -3.469 2.155 1.00 85.00 79 PHE A O 1
ATOM 655 N N . ASP A 1 80 ? -13.139 -1.367 1.863 1.00 75.75 80 ASP A N 1
ATOM 656 C CA . ASP A 1 80 ? -14.577 -1.676 1.810 1.00 75.75 80 ASP A CA 1
ATOM 657 C C . ASP A 1 80 ? -15.057 -1.979 0.364 1.00 75.75 80 ASP A C 1
ATOM 659 O O . ASP A 1 80 ? -16.229 -1.779 0.042 1.00 75.75 80 ASP A O 1
ATOM 663 N N . MET A 1 81 ? -14.139 -2.400 -0.519 1.00 57.31 81 MET A N 1
ATOM 664 C CA . MET A 1 81 ? -14.369 -2.654 -1.952 1.00 57.31 81 MET A CA 1
ATOM 665 C C . MET A 1 81 ? -14.889 -4.066 -2.238 1.00 57.31 81 MET A C 1
ATOM 667 O O . MET A 1 81 ? -14.498 -5.006 -1.509 1.00 57.31 81 MET A O 1
#

Secondary structure (DSSP, 8-state):
-----HHHHHHHHHHHHHHHHHHHHHHHHHHHTT--S-HHHHHHHHTT--EEEEE-TTS-EEEEE---SHHHHHHGGGT--